Protein AF-A0A202DZU3-F1 (afdb_monomer)

Solvent-accessible surface area (backbone atoms only — not comparable to full-atom values): 7803 Å² total; per-residue (Å²): 121,74,66,63,57,53,53,51,51,54,52,53,60,64,72,70,68,86,46,78,69,55,55,50,54,50,50,51,53,51,51,57,60,57,65,71,64,78,75,84,76,84,72,76,79,72,74,78,79,74,48,30,34,14,74,71,76,48,52,60,74,42,44,38,68,42,82,92,32,44,69,69,43,26,48,36,47,57,58,43,45,73,79,48,73,59,84,50,80,68,56,49,58,78,30,71,90,38,47,71,78,53,47,65,69,36,53,82,39,48,35,65,75,74,80,60,57,40,61,91,74,79,85,77,78,134

Structure (mmCIF, N/CA/C/O backbone):
data_AF-A0A202DZU3-F1
#
_entry.id   AF-A0A202DZU3-F1
#
loop_
_atom_site.group_PDB
_atom_site.id
_atom_site.type_symbol
_atom_site.label_atom_id
_atom_site.label_alt_id
_atom_site.label_comp_id
_atom_site.label_asym_id
_atom_site.label_entity_id
_atom_site.label_seq_id
_atom_site.pdbx_PDB_ins_code
_atom_site.Cartn_x
_atom_site.Cartn_y
_atom_site.Cartn_z
_atom_site.occupancy
_atom_site.B_iso_or_equiv
_atom_site.auth_seq_id
_atom_site.auth_comp_id
_atom_site.auth_asym_id
_atom_site.auth_atom_id
_atom_site.pdbx_PDB_model_num
ATOM 1 N N . MET A 1 1 ? 14.722 -1.794 -53.873 1.00 55.03 1 MET A N 1
ATOM 2 C CA . MET A 1 1 ? 15.854 -0.889 -54.191 1.00 55.03 1 MET A CA 1
ATOM 3 C C . MET A 1 1 ? 16.764 -0.573 -52.998 1.00 55.03 1 MET A C 1
ATOM 5 O O . MET A 1 1 ? 17.946 -0.382 -53.236 1.00 55.03 1 MET A O 1
ATOM 9 N N . GLY A 1 2 ? 16.288 -0.553 -51.742 1.00 57.47 2 GLY A N 1
ATOM 10 C CA . GLY A 1 2 ? 17.108 -0.139 -50.582 1.00 57.47 2 GLY A CA 1
ATOM 11 C C . GLY A 1 2 ? 18.313 -1.029 -50.223 1.00 57.47 2 GLY A C 1
ATOM 12 O O . GLY A 1 2 ? 19.325 -0.511 -49.765 1.00 57.47 2 GLY A O 1
ATOM 13 N N . ASN A 1 3 ? 18.258 -2.340 -50.489 1.00 61.53 3 ASN A N 1
ATOM 14 C CA . ASN A 1 3 ? 19.326 -3.270 -50.080 1.00 61.53 3 ASN A CA 1
ATOM 15 C C . ASN A 1 3 ? 20.594 -3.167 -50.944 1.00 61.53 3 ASN A C 1
ATOM 17 O O . ASN A 1 3 ? 21.698 -3.293 -50.430 1.00 61.53 3 ASN A O 1
ATOM 21 N N . TYR A 1 4 ? 20.455 -2.860 -52.238 1.00 78.19 4 TYR A N 1
ATOM 22 C CA . TYR A 1 4 ? 21.600 -2.727 -53.147 1.00 78.19 4 TYR A CA 1
ATOM 23 C C . TYR A 1 4 ? 22.455 -1.494 -52.836 1.00 78.19 4 TYR A C 1
ATOM 25 O O . TYR A 1 4 ? 23.668 -1.523 -53.018 1.00 78.19 4 TYR A O 1
ATOM 33 N N . ILE A 1 5 ? 21.841 -0.421 -52.326 1.00 72.81 5 ILE A N 1
ATOM 34 C CA . ILE A 1 5 ? 22.574 0.781 -51.914 1.00 72.81 5 ILE A CA 1
ATOM 35 C C . ILE A 1 5 ? 23.409 0.492 -50.657 1.00 72.81 5 ILE A C 1
ATOM 37 O O . ILE A 1 5 ? 24.561 0.917 -50.591 1.00 72.81 5 ILE A O 1
ATOM 41 N N . LEU A 1 6 ? 22.885 -0.290 -49.703 1.00 72.38 6 LEU A N 1
ATOM 42 C CA . LEU A 1 6 ? 23.646 -0.724 -48.524 1.00 72.38 6 LEU A CA 1
ATOM 43 C C . LEU A 1 6 ? 24.847 -1.608 -48.897 1.00 72.38 6 LEU A C 1
ATOM 45 O O . LEU A 1 6 ? 25.954 -1.357 -48.427 1.00 72.38 6 LEU A O 1
ATOM 49 N N . GLU A 1 7 ? 24.644 -2.597 -49.771 1.00 78.25 7 GLU A N 1
ATOM 50 C CA . GLU A 1 7 ? 25.704 -3.495 -50.258 1.00 78.25 7 GLU A CA 1
ATOM 51 C C . GLU A 1 7 ? 26.846 -2.714 -50.932 1.00 78.25 7 GLU A C 1
ATOM 53 O O . GLU A 1 7 ? 28.024 -2.932 -50.641 1.00 78.25 7 GLU A O 1
ATOM 58 N N . ILE A 1 8 ? 26.513 -1.729 -51.776 1.00 78.50 8 ILE A N 1
ATOM 59 C CA . ILE A 1 8 ? 27.506 -0.889 -52.462 1.00 78.50 8 ILE A CA 1
ATOM 60 C C . ILE A 1 8 ? 28.305 -0.040 -51.462 1.00 78.50 8 ILE A C 1
ATOM 62 O O . ILE A 1 8 ? 29.528 0.062 -51.582 1.00 78.50 8 ILE A O 1
ATOM 66 N N . ILE A 1 9 ? 27.652 0.532 -50.446 1.00 74.62 9 ILE A N 1
ATOM 67 C CA . ILE A 1 9 ? 28.326 1.334 -49.414 1.00 74.62 9 ILE A CA 1
ATOM 68 C C . ILE A 1 9 ? 29.292 0.467 -48.591 1.00 74.62 9 ILE A C 1
ATOM 70 O O . ILE A 1 9 ? 30.428 0.880 -48.347 1.00 74.62 9 ILE A O 1
ATOM 74 N N . ILE A 1 10 ? 28.891 -0.753 -48.222 1.00 75.75 10 ILE A N 1
ATOM 75 C CA . ILE A 1 10 ? 29.736 -1.704 -47.481 1.00 75.75 10 ILE A CA 1
ATOM 76 C C . ILE A 1 10 ? 30.988 -2.071 -48.293 1.00 75.75 10 ILE A C 1
ATOM 78 O O . ILE A 1 10 ? 32.103 -2.024 -47.767 1.00 75.75 10 ILE A O 1
ATOM 82 N N . ILE A 1 11 ? 30.836 -2.357 -49.590 1.00 77.69 11 ILE A N 1
ATOM 83 C CA . ILE A 1 11 ? 31.958 -2.690 -50.483 1.00 77.69 11 ILE A CA 1
ATOM 84 C C . ILE A 1 11 ? 32.935 -1.509 -50.617 1.00 77.69 11 ILE A C 1
ATOM 86 O O . ILE A 1 11 ? 34.152 -1.711 -50.585 1.00 77.69 11 ILE A O 1
ATOM 90 N N . ILE A 1 12 ? 32.434 -0.271 -50.717 1.00 75.44 12 ILE A N 1
ATOM 91 C CA . ILE A 1 12 ? 33.269 0.941 -50.796 1.00 75.44 12 ILE A CA 1
ATOM 92 C C . ILE A 1 12 ? 34.070 1.147 -49.500 1.00 75.44 12 ILE A C 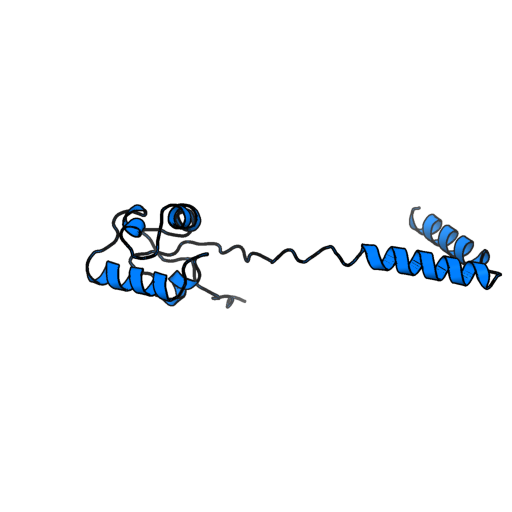1
ATOM 94 O O . ILE A 1 12 ? 35.265 1.441 -49.565 1.00 75.44 12 ILE A O 1
ATOM 98 N N . ILE A 1 13 ? 33.457 0.933 -48.330 1.00 64.38 13 ILE A N 1
ATOM 99 C CA . ILE A 1 13 ? 34.130 1.048 -47.024 1.00 64.38 13 ILE A CA 1
ATOM 100 C C . ILE A 1 13 ? 35.253 0.009 -46.888 1.00 64.38 13 ILE A C 1
ATOM 102 O O . ILE A 1 13 ? 36.361 0.352 -46.471 1.00 64.38 13 ILE A O 1
ATOM 106 N N . ILE A 1 14 ? 35.010 -1.243 -47.293 1.00 64.88 14 ILE A N 1
ATOM 107 C CA . ILE A 1 14 ? 36.023 -2.311 -47.248 1.00 64.88 14 ILE A CA 1
ATOM 108 C C . ILE A 1 14 ? 37.194 -1.980 -48.190 1.00 64.88 14 ILE A C 1
ATOM 110 O O . ILE A 1 14 ? 38.361 -2.104 -47.804 1.00 64.88 14 ILE A O 1
ATOM 114 N N . LYS A 1 15 ? 36.904 -1.490 -49.403 1.00 65.00 15 LYS A N 1
ATOM 115 C CA . LYS A 1 15 ? 37.908 -1.238 -50.451 1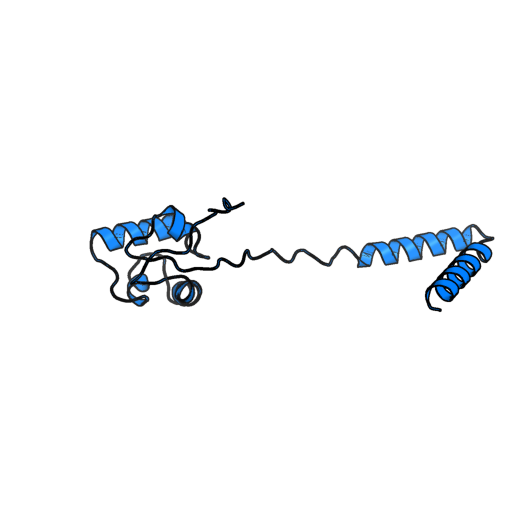.00 65.00 15 LYS A CA 1
ATOM 116 C C . LYS A 1 15 ? 38.837 -0.048 -50.159 1.00 65.00 15 LYS A C 1
ATOM 118 O O . LYS A 1 15 ? 39.942 -0.011 -50.695 1.00 65.00 15 LYS A O 1
ATOM 123 N N . GLN A 1 16 ? 38.447 0.880 -49.281 1.00 56.31 16 GLN A N 1
ATOM 124 C CA . GLN A 1 16 ? 39.252 2.062 -48.931 1.00 56.31 16 GLN A CA 1
ATOM 125 C C . GLN A 1 16 ? 40.332 1.822 -47.851 1.00 56.31 16 GLN A C 1
ATOM 127 O O . GLN A 1 16 ? 41.109 2.722 -47.537 1.00 56.31 16 GLN A O 1
ATOM 132 N N . THR A 1 17 ? 40.459 0.616 -47.281 1.00 55.25 17 THR A N 1
ATOM 133 C CA . THR A 1 17 ? 41.313 0.386 -46.094 1.00 55.25 17 THR A CA 1
ATOM 134 C C . THR A 1 17 ? 42.689 -0.233 -46.392 1.00 55.25 17 THR A C 1
ATOM 136 O O . THR A 1 17 ? 43.016 -1.331 -45.944 1.00 55.25 17 THR A O 1
ATOM 139 N N . LYS A 1 18 ? 43.577 0.495 -47.087 1.00 61.62 18 LYS A N 1
ATOM 140 C CA . LYS A 1 18 ? 44.964 0.032 -47.350 1.00 61.62 18 LYS A CA 1
ATOM 141 C C . LYS A 1 18 ? 46.030 0.416 -46.306 1.00 61.62 18 LYS A C 1
ATOM 143 O O . LYS A 1 18 ? 47.178 0.012 -46.451 1.00 61.62 18 LYS A O 1
ATOM 148 N N . GLY A 1 19 ? 45.700 1.137 -45.228 1.00 63.66 19 GLY A N 1
ATOM 149 C CA . GLY A 1 19 ? 46.708 1.640 -44.275 1.00 63.66 19 GLY A CA 1
ATOM 150 C C . GLY A 1 19 ? 46.426 1.342 -42.799 1.00 63.66 19 GLY A C 1
ATOM 151 O O . GLY A 1 19 ? 45.331 1.602 -42.302 1.00 63.66 19 GLY A O 1
ATOM 152 N N . ASN A 1 20 ? 47.446 0.893 -42.053 1.00 61.66 20 ASN A N 1
ATOM 153 C CA . ASN A 1 20 ? 47.361 0.620 -40.605 1.00 61.66 20 ASN A CA 1
ATOM 154 C C . ASN A 1 20 ? 46.956 1.840 -39.751 1.00 61.66 20 ASN A C 1
ATOM 156 O O . ASN A 1 20 ? 46.406 1.660 -38.666 1.00 61.66 20 ASN A O 1
ATOM 160 N N . ARG A 1 21 ? 47.171 3.077 -40.227 1.00 62.94 21 ARG A N 1
ATOM 161 C CA . ARG A 1 21 ? 46.675 4.293 -39.551 1.00 62.94 21 ARG A CA 1
ATOM 162 C C . ARG A 1 21 ? 45.151 4.424 -39.647 1.00 62.94 21 ARG A C 1
ATOM 164 O O . ARG A 1 21 ? 44.507 4.763 -38.663 1.00 62.94 21 ARG A O 1
ATOM 171 N N . MET A 1 22 ? 44.570 4.064 -40.792 1.00 61.44 22 MET A N 1
ATOM 172 C CA . MET A 1 22 ? 43.123 4.110 -41.013 1.00 61.44 22 MET A CA 1
ATOM 173 C C . MET A 1 22 ? 42.400 2.972 -40.281 1.00 61.44 22 MET A C 1
ATOM 175 O O . MET A 1 22 ? 41.327 3.197 -39.741 1.00 61.44 22 MET A O 1
ATOM 179 N N . LYS A 1 23 ? 43.023 1.789 -40.141 1.00 59.66 23 LYS A N 1
ATOM 180 C CA . LYS A 1 23 ? 42.506 0.692 -39.293 1.00 59.66 23 LYS A CA 1
ATOM 181 C C . LYS A 1 23 ? 42.428 1.073 -37.808 1.00 59.66 23 LYS A C 1
ATOM 183 O O . LYS A 1 23 ? 41.516 0.628 -37.118 1.00 59.66 23 LYS A O 1
ATOM 188 N N . LYS A 1 24 ? 43.358 1.907 -37.317 1.00 60.97 24 LYS A N 1
ATOM 189 C CA . LYS A 1 24 ? 43.304 2.473 -35.957 1.00 60.97 24 LYS A CA 1
ATOM 190 C C . LYS A 1 24 ? 42.167 3.486 -35.821 1.00 60.97 24 LYS A C 1
ATOM 192 O O . LYS A 1 24 ? 41.388 3.362 -34.891 1.00 60.97 24 LYS A O 1
ATOM 197 N N . ILE A 1 25 ? 42.019 4.406 -36.776 1.00 66.56 25 ILE A N 1
ATOM 198 C CA . ILE A 1 25 ? 40.928 5.400 -36.784 1.00 66.56 25 ILE A CA 1
ATOM 199 C C . ILE A 1 25 ? 39.554 4.713 -36.905 1.00 66.56 25 ILE A C 1
ATOM 201 O O . ILE A 1 25 ? 38.628 5.073 -36.187 1.00 66.56 25 ILE A O 1
ATOM 205 N N . LEU A 1 26 ? 39.440 3.660 -37.722 1.00 63.91 26 LEU A N 1
ATOM 206 C CA . LEU A 1 26 ? 38.230 2.845 -37.862 1.00 63.91 26 LEU A CA 1
ATOM 207 C C . LEU A 1 26 ? 37.909 2.063 -36.579 1.00 63.91 26 LEU A C 1
ATOM 209 O O . LEU A 1 26 ? 36.755 2.041 -36.169 1.00 63.91 26 LEU A O 1
ATOM 213 N N . LYS A 1 27 ? 38.915 1.487 -35.899 1.00 66.06 27 LYS A N 1
ATOM 214 C CA . LYS A 1 27 ? 38.741 0.889 -34.562 1.00 66.06 27 LYS A CA 1
ATOM 215 C C . LYS A 1 27 ? 38.257 1.919 -33.539 1.00 66.06 27 LYS A C 1
ATOM 217 O O . LYS A 1 27 ? 37.374 1.602 -32.755 1.00 66.06 27 LYS A O 1
ATOM 222 N N . THR A 1 28 ? 38.790 3.139 -33.558 1.00 63.25 28 THR A N 1
ATOM 223 C CA . THR A 1 28 ? 38.388 4.202 -32.625 1.00 63.25 28 THR A CA 1
ATOM 224 C C . THR A 1 28 ? 36.964 4.699 -32.896 1.00 63.25 28 THR A C 1
ATOM 226 O O . THR A 1 28 ? 36.201 4.866 -31.952 1.00 63.25 28 THR A O 1
ATOM 229 N N . ILE A 1 29 ? 36.563 4.862 -34.163 1.00 69.62 29 ILE A N 1
ATOM 230 C CA . ILE A 1 29 ? 35.191 5.247 -34.545 1.00 69.62 29 ILE A CA 1
ATOM 231 C C . ILE A 1 29 ? 34.195 4.112 -34.250 1.00 69.62 29 ILE A C 1
ATOM 233 O O . ILE A 1 29 ? 33.096 4.370 -33.768 1.00 69.62 29 ILE A O 1
ATOM 237 N N . MET A 1 30 ? 34.590 2.852 -34.455 1.00 66.75 30 MET A N 1
ATOM 238 C CA . MET A 1 30 ? 33.780 1.676 -34.122 1.00 66.75 30 MET A CA 1
ATOM 239 C C . MET A 1 30 ? 33.581 1.527 -32.603 1.00 66.75 30 MET A C 1
ATOM 241 O O . MET A 1 30 ? 32.470 1.251 -32.164 1.00 66.75 30 MET A O 1
ATOM 245 N N . VAL A 1 31 ? 34.614 1.768 -31.787 1.00 65.88 31 VAL A N 1
ATOM 246 C CA . VAL A 1 31 ? 34.516 1.742 -30.313 1.00 65.88 31 VAL A CA 1
ATOM 247 C C . VAL A 1 31 ? 33.703 2.929 -29.777 1.00 65.88 31 VAL A C 1
ATOM 249 O O . VAL A 1 31 ? 32.900 2.747 -28.866 1.00 65.88 31 VAL A O 1
ATOM 252 N N . LEU A 1 32 ? 33.827 4.115 -30.384 1.00 63.66 32 LEU A N 1
ATOM 253 C CA . LEU A 1 32 ? 33.010 5.288 -30.050 1.00 63.66 32 LEU A CA 1
ATOM 254 C C . LEU A 1 32 ? 31.521 5.068 -30.377 1.00 63.66 32 LEU A C 1
ATOM 256 O O . LEU A 1 32 ? 30.658 5.498 -29.619 1.00 63.66 32 LEU A O 1
ATOM 260 N N . CYS A 1 33 ? 31.220 4.353 -31.466 1.00 56.09 33 CYS A N 1
ATOM 261 C CA . CYS A 1 33 ? 29.855 4.004 -31.868 1.00 56.09 33 CYS A CA 1
ATOM 262 C C . CYS A 1 33 ? 29.257 2.855 -31.024 1.00 56.09 33 CYS A C 1
ATOM 264 O O . CYS A 1 33 ? 28.047 2.797 -30.836 1.00 56.09 33 CYS A O 1
ATOM 266 N N . LEU A 1 34 ? 30.093 1.977 -30.452 1.00 57.69 34 LEU A N 1
ATOM 267 C CA . LEU A 1 34 ? 29.659 0.937 -29.507 1.00 57.69 34 LEU A CA 1
ATOM 268 C C . LEU A 1 34 ? 29.423 1.460 -28.077 1.00 57.69 34 LEU A C 1
ATOM 270 O O . LEU A 1 34 ? 28.610 0.887 -27.357 1.00 57.69 34 LEU A O 1
ATOM 274 N N . MET A 1 35 ? 30.094 2.539 -27.657 1.00 58.25 35 MET A N 1
ATOM 275 C CA . MET A 1 35 ? 29.929 3.128 -26.316 1.00 58.25 35 MET A CA 1
ATOM 276 C C . MET A 1 35 ? 28.666 3.987 -26.158 1.00 58.25 35 MET A C 1
ATOM 278 O O . MET A 1 35 ? 28.229 4.210 -25.033 1.00 58.25 35 MET A O 1
ATOM 282 N N . THR A 1 36 ? 28.049 4.450 -27.249 1.00 53.69 36 THR A N 1
ATOM 283 C CA . THR A 1 36 ? 26.804 5.239 -27.189 1.00 53.69 36 THR A CA 1
ATOM 284 C C . THR A 1 36 ? 25.531 4.388 -27.148 1.00 53.69 36 THR A C 1
ATOM 286 O O . THR A 1 36 ? 24.457 4.921 -26.879 1.00 53.69 36 THR A O 1
ATOM 289 N N . ILE A 1 37 ? 25.625 3.068 -27.352 1.00 61.34 37 ILE A N 1
ATOM 290 C CA . ILE A 1 37 ? 24.468 2.151 -27.370 1.00 61.34 37 ILE A CA 1
ATOM 291 C C . ILE A 1 37 ? 24.138 1.595 -25.964 1.00 61.34 37 ILE A C 1
ATOM 293 O O . ILE A 1 37 ? 23.030 1.119 -25.730 1.00 61.34 37 ILE A O 1
ATOM 297 N N . THR A 1 38 ? 25.034 1.710 -24.977 1.00 57.34 38 THR A N 1
ATOM 298 C CA . THR A 1 38 ? 24.896 1.040 -23.664 1.00 57.34 38 THR A CA 1
ATOM 299 C C . THR A 1 38 ? 24.143 1.811 -22.571 1.00 57.34 38 THR A C 1
ATOM 301 O O . THR A 1 38 ? 24.103 1.345 -21.435 1.00 57.34 38 THR A O 1
ATOM 304 N N . LEU A 1 39 ? 23.496 2.946 -22.870 1.00 58.00 39 LEU A N 1
ATOM 305 C CA . LEU A 1 39 ? 22.711 3.701 -21.869 1.00 58.00 39 LEU A CA 1
ATOM 306 C C . LEU A 1 39 ? 21.186 3.557 -22.003 1.00 58.00 39 LEU A C 1
ATOM 308 O O . LEU A 1 39 ? 20.454 3.962 -21.101 1.00 58.00 39 LEU A O 1
ATOM 312 N N . ASN A 1 40 ? 20.683 2.919 -23.061 1.00 63.56 40 ASN A N 1
ATOM 313 C CA . ASN A 1 40 ? 19.249 2.692 -23.222 1.00 63.56 40 ASN A CA 1
ATOM 314 C C . ASN A 1 40 ? 18.847 1.322 -22.677 1.00 63.56 40 ASN A C 1
ATOM 316 O O . ASN A 1 40 ? 18.722 0.366 -23.437 1.00 63.56 40 ASN A O 1
ATOM 320 N N . SER A 1 41 ? 18.633 1.247 -21.360 1.00 61.03 41 SER A N 1
ATOM 321 C CA . SER A 1 41 ? 17.505 0.541 -20.712 1.00 61.03 41 SER A CA 1
ATOM 322 C C . SER A 1 41 ? 17.855 0.108 -19.288 1.00 61.03 41 SER A C 1
ATOM 324 O O . SER A 1 41 ? 17.967 -1.073 -18.980 1.00 61.03 41 SER A O 1
ATOM 326 N N . PHE A 1 42 ? 17.947 1.081 -18.382 1.00 55.56 42 PHE A N 1
ATOM 327 C CA . PHE A 1 42 ? 17.603 0.867 -16.971 1.00 55.56 42 PHE A CA 1
ATOM 328 C C . PHE A 1 42 ? 16.205 1.443 -16.685 1.00 55.56 42 PHE A C 1
ATOM 330 O O . PHE A 1 42 ? 15.936 2.009 -15.628 1.00 55.56 42 PHE A O 1
ATOM 337 N N . ALA A 1 43 ? 15.287 1.331 -17.650 1.00 56.78 43 ALA A N 1
ATOM 338 C CA . ALA A 1 43 ? 13.872 1.530 -17.385 1.00 56.78 43 ALA A CA 1
ATOM 339 C C . ALA A 1 43 ? 13.398 0.306 -16.600 1.00 56.78 43 ALA A C 1
ATOM 341 O O . ALA A 1 43 ? 13.046 -0.723 -17.167 1.00 56.78 43 ALA A O 1
ATOM 342 N N . LYS A 1 44 ? 13.478 0.422 -15.272 1.00 46.84 44 LYS A N 1
ATOM 343 C CA . LYS A 1 44 ? 12.815 -0.438 -14.296 1.00 46.84 44 LYS A CA 1
ATOM 344 C C . LY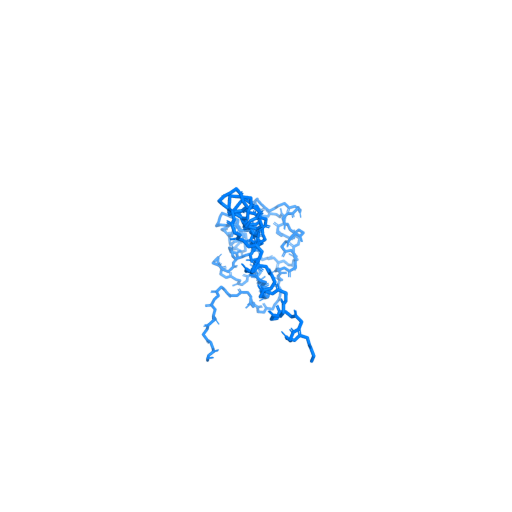S A 1 44 ? 11.412 -0.735 -14.826 1.00 46.84 44 LYS A C 1
ATOM 346 O O . LYS A 1 44 ? 10.571 0.162 -14.834 1.00 46.84 44 LYS A O 1
ATOM 351 N N . THR A 1 45 ? 11.185 -1.956 -15.303 1.00 48.59 45 THR A N 1
ATOM 352 C CA . THR A 1 45 ? 9.863 -2.437 -15.692 1.00 48.59 45 THR A CA 1
ATOM 353 C C . THR A 1 45 ? 9.009 -2.370 -14.434 1.00 48.59 45 THR A C 1
ATOM 355 O O . THR A 1 45 ? 9.093 -3.225 -13.555 1.00 48.59 45 THR A O 1
ATOM 358 N N . ALA A 1 46 ? 8.272 -1.272 -14.276 1.00 53.84 46 ALA A N 1
ATOM 359 C CA . ALA A 1 46 ? 7.171 -1.208 -13.345 1.00 53.84 46 ALA A CA 1
ATOM 360 C C . ALA A 1 46 ? 6.123 -2.137 -13.939 1.00 53.84 46 ALA A C 1
ATOM 362 O O . ALA A 1 46 ? 5.362 -1.728 -14.819 1.00 53.84 46 ALA A O 1
ATOM 363 N N . ASP A 1 47 ? 6.195 -3.403 -13.522 1.00 55.12 47 ASP A N 1
ATOM 364 C CA . ASP A 1 47 ? 5.121 -4.371 -13.661 1.00 55.12 47 ASP A CA 1
ATOM 365 C C . ASP A 1 47 ? 3.823 -3.616 -13.387 1.00 55.12 47 ASP A C 1
ATOM 367 O O . ASP A 1 47 ? 3.632 -3.058 -12.299 1.00 55.12 47 ASP A O 1
ATOM 371 N N . GLN A 1 48 ? 3.029 -3.424 -14.440 1.00 51.47 48 GLN A N 1
ATOM 372 C CA . GLN A 1 48 ? 1.779 -2.694 -14.346 1.00 51.47 48 GLN A CA 1
ATOM 373 C C . GLN A 1 48 ? 0.874 -3.590 -13.514 1.00 51.47 48 GLN A C 1
ATOM 375 O O . GLN A 1 48 ? 0.240 -4.500 -14.038 1.00 51.47 48 GLN A O 1
ATOM 380 N N . MET A 1 49 ? 0.885 -3.383 -12.199 1.00 56.19 49 MET A N 1
ATOM 381 C CA . MET A 1 49 ? 0.004 -4.077 -11.278 1.00 56.19 49 MET A CA 1
ATOM 382 C C . MET A 1 49 ? -1.429 -3.692 -11.634 1.00 56.19 49 MET A C 1
ATOM 384 O O . MET A 1 49 ? -1.924 -2.636 -11.238 1.00 56.19 49 MET A O 1
ATOM 388 N N . VAL A 1 50 ? -2.083 -4.533 -12.431 1.00 61.00 50 VAL A N 1
ATOM 389 C CA . VAL A 1 50 ? -3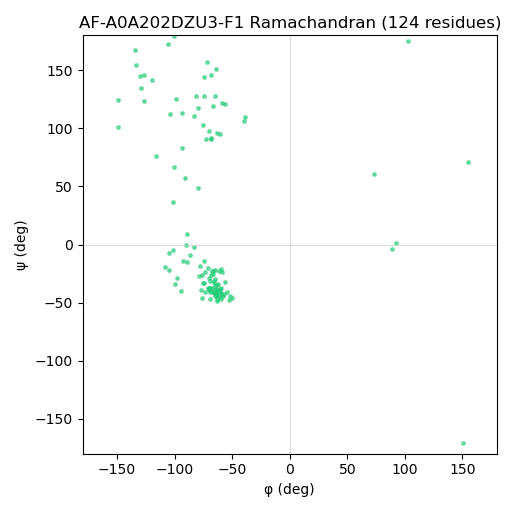.488 -4.365 -12.784 1.00 61.00 50 VAL A CA 1
ATOM 390 C C . VAL A 1 50 ? -4.322 -4.958 -11.660 1.00 61.00 50 VAL A C 1
ATOM 392 O O . VAL A 1 50 ? -4.360 -6.170 -11.463 1.00 61.00 50 VAL A O 1
ATOM 395 N N . GLY A 1 51 ? -5.007 -4.093 -10.921 1.00 74.12 51 GLY A N 1
ATOM 396 C CA . GLY A 1 51 ? -6.074 -4.492 -10.016 1.00 74.12 51 GLY A CA 1
ATOM 397 C C . GLY A 1 51 ? -6.221 -3.568 -8.814 1.00 74.12 51 GLY A C 1
ATOM 398 O O . GLY A 1 51 ? -5.564 -2.536 -8.698 1.00 74.12 51 GLY A O 1
ATOM 399 N N . VAL A 1 52 ? -7.058 -4.009 -7.877 1.00 83.81 52 VAL A N 1
ATOM 400 C CA . VAL A 1 52 ? -7.289 -3.344 -6.595 1.00 83.81 52 VAL A CA 1
ATOM 401 C C . VAL A 1 52 ? -7.166 -4.321 -5.425 1.00 83.81 52 VAL A C 1
ATOM 403 O O . VAL A 1 52 ? -7.544 -5.490 -5.536 1.00 83.81 52 VAL A O 1
ATOM 406 N N . VAL A 1 53 ? -6.648 -3.841 -4.297 1.00 88.00 53 VAL A N 1
ATOM 407 C CA . VAL A 1 53 ? -6.602 -4.547 -3.013 1.00 88.00 53 VAL A CA 1
ATOM 408 C C . VAL A 1 53 ? -7.761 -4.062 -2.155 1.00 88.00 53 VAL A C 1
ATOM 410 O O . VAL A 1 53 ? -7.894 -2.861 -1.905 1.00 88.00 53 VAL A O 1
ATOM 413 N N . ASN A 1 54 ? -8.596 -4.982 -1.670 1.00 91.19 54 ASN A N 1
ATOM 414 C CA . ASN A 1 54 ? -9.610 -4.625 -0.687 1.00 91.19 54 ASN A CA 1
ATOM 415 C C . ASN A 1 54 ? -8.979 -4.526 0.709 1.00 91.19 54 ASN A C 1
ATOM 417 O O . ASN A 1 54 ? -8.512 -5.516 1.256 1.00 91.19 54 ASN A O 1
ATOM 421 N N . ILE A 1 55 ? -9.004 -3.347 1.323 1.00 90.50 55 ILE A N 1
ATOM 422 C CA . ILE A 1 55 ? -8.336 -3.096 2.611 1.00 90.50 55 ILE A CA 1
ATOM 423 C C . ILE A 1 55 ? -8.975 -3.906 3.758 1.00 90.50 55 ILE A C 1
ATOM 425 O O . ILE A 1 55 ? -8.299 -4.332 4.694 1.00 90.50 55 ILE A O 1
ATOM 429 N N . ASN A 1 56 ? -10.279 -4.165 3.682 1.00 91.56 56 ASN A N 1
ATOM 430 C CA . ASN A 1 56 ? -10.996 -4.922 4.701 1.00 91.56 56 ASN A CA 1
ATOM 431 C C . ASN A 1 56 ? -10.742 -6.427 4.582 1.00 91.56 56 ASN A C 1
ATOM 433 O O . ASN A 1 56 ? -10.570 -7.091 5.603 1.00 91.56 56 ASN A O 1
ATOM 437 N N . THR A 1 57 ? -10.665 -6.970 3.363 1.00 88.56 57 THR A N 1
ATOM 438 C CA . THR A 1 57 ? -10.635 -8.429 3.141 1.00 88.56 57 THR A CA 1
ATOM 439 C C . THR A 1 57 ? -9.293 -8.983 2.681 1.00 88.56 57 THR A C 1
ATOM 441 O O . THR A 1 57 ? -9.071 -10.182 2.814 1.00 88.56 57 THR A O 1
ATOM 444 N N . ALA A 1 58 ? -8.389 -8.159 2.152 1.00 87.69 58 ALA A N 1
ATOM 445 C CA . ALA A 1 58 ? -7.137 -8.642 1.581 1.00 87.69 58 ALA A CA 1
ATOM 446 C C . ALA A 1 58 ? -6.222 -9.298 2.616 1.00 87.69 58 ALA A C 1
ATOM 448 O O . ALA A 1 58 ? -6.207 -8.947 3.804 1.00 87.69 58 ALA A O 1
ATOM 449 N N . ALA A 1 59 ? -5.422 -10.247 2.151 1.00 88.94 59 ALA A N 1
ATOM 450 C CA . ALA A 1 59 ? -4.367 -10.834 2.954 1.00 88.94 59 ALA A CA 1
ATOM 451 C C . ALA A 1 59 ? -3.217 -9.834 3.155 1.00 88.94 59 ALA A C 1
ATOM 453 O O . ALA A 1 59 ? -2.984 -8.935 2.344 1.00 88.94 59 ALA A O 1
ATOM 454 N N . LYS A 1 60 ? -2.434 -10.030 4.222 1.00 88.50 60 LYS A N 1
ATOM 455 C CA . LYS A 1 60 ? -1.226 -9.229 4.479 1.00 88.50 60 LYS A CA 1
ATOM 456 C C . LYS A 1 60 ? -0.267 -9.255 3.282 1.00 88.50 60 LYS A C 1
ATOM 458 O O . LYS A 1 60 ? 0.294 -8.224 2.927 1.00 88.50 60 LYS A O 1
ATOM 463 N N . SER A 1 61 ? -0.096 -10.419 2.656 1.00 86.69 61 SER A N 1
ATOM 464 C CA . SER A 1 61 ? 0.748 -10.606 1.472 1.00 86.69 61 SER A CA 1
ATOM 465 C C . SER A 1 61 ? 0.294 -9.753 0.286 1.00 86.69 61 SER A C 1
ATOM 467 O O . SER A 1 61 ? 1.135 -9.162 -0.378 1.00 86.69 61 SER A O 1
ATOM 469 N N . GLU A 1 62 ? -1.015 -9.629 0.059 1.00 86.62 62 GLU A N 1
ATOM 470 C CA . GLU A 1 62 ? -1.594 -8.821 -1.023 1.00 86.62 62 GLU A CA 1
ATOM 471 C C . GLU A 1 62 ? -1.430 -7.320 -0.756 1.00 86.62 62 GLU A C 1
ATOM 473 O O . GLU A 1 62 ? -1.116 -6.555 -1.664 1.00 86.62 62 GLU A O 1
ATOM 478 N N . MET A 1 63 ? -1.559 -6.888 0.502 1.00 87.31 63 MET A N 1
ATOM 479 C CA . MET A 1 63 ? -1.322 -5.492 0.886 1.00 87.31 63 MET A CA 1
ATOM 480 C C . MET A 1 63 ? 0.131 -5.060 0.659 1.00 87.31 63 MET A C 1
ATOM 482 O O . MET A 1 63 ? 0.363 -3.916 0.283 1.00 87.31 63 MET A O 1
ATOM 486 N N . ILE A 1 64 ? 1.104 -5.957 0.859 1.00 88.56 64 ILE A N 1
ATOM 487 C C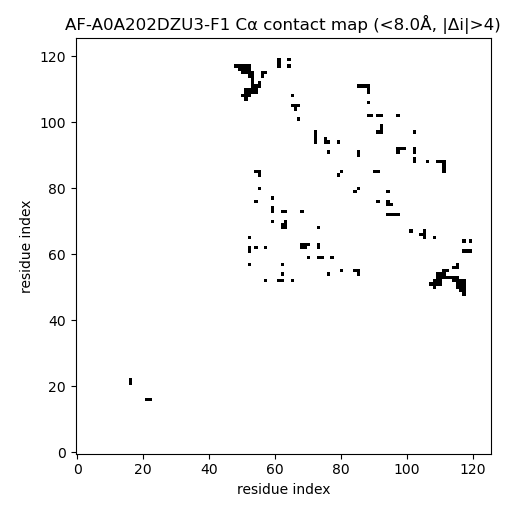A . ILE A 1 64 ? 2.536 -5.674 0.640 1.00 88.56 64 ILE A CA 1
ATOM 488 C C . ILE A 1 64 ? 2.858 -5.459 -0.848 1.00 88.56 64 ILE A C 1
ATOM 490 O O . ILE A 1 64 ? 3.844 -4.801 -1.174 1.00 88.56 64 ILE A O 1
ATOM 494 N N . LEU A 1 65 ? 2.029 -5.975 -1.761 1.00 85.38 65 LEU A N 1
ATOM 495 C CA . LEU A 1 65 ? 2.201 -5.732 -3.196 1.00 85.38 65 LEU A CA 1
ATOM 496 C C . LEU A 1 65 ? 1.931 -4.268 -3.552 1.00 85.38 65 LEU A C 1
ATOM 498 O O . LEU A 1 65 ? 2.483 -3.759 -4.522 1.00 85.38 65 LEU A O 1
ATOM 502 N N . VAL A 1 66 ? 1.116 -3.566 -2.761 1.00 86.19 66 VAL A N 1
ATOM 503 C CA . VAL A 1 66 ? 0.779 -2.169 -3.027 1.00 86.19 66 VAL A CA 1
ATOM 504 C C . VAL A 1 66 ? 2.039 -1.300 -2.899 1.00 86.19 66 VAL A C 1
ATOM 506 O O . VAL A 1 66 ? 2.715 -1.326 -1.863 1.00 86.19 66 VAL A O 1
ATOM 509 N N . PRO A 1 67 ? 2.361 -0.472 -3.909 1.00 84.81 67 PRO A N 1
ATOM 510 C CA . PRO A 1 67 ? 3.583 0.318 -3.906 1.00 84.81 67 PRO A CA 1
ATOM 511 C C . PRO A 1 67 ? 3.649 1.246 -2.686 1.00 84.81 67 PRO A C 1
ATOM 513 O O . PRO A 1 67 ? 2.797 2.105 -2.471 1.00 84.81 67 PRO A O 1
ATOM 516 N N . GLY A 1 68 ? 4.702 1.086 -1.883 1.00 86.50 68 GLY A N 1
ATOM 517 C CA . GLY A 1 68 ? 4.925 1.878 -0.670 1.00 86.50 68 GLY A CA 1
ATOM 518 C C . GLY A 1 68 ? 4.285 1.312 0.604 1.00 86.50 68 GLY A C 1
ATOM 519 O O . GLY A 1 68 ? 4.547 1.852 1.687 1.00 86.50 68 GLY A O 1
ATOM 520 N N . ILE A 1 69 ? 3.528 0.213 0.522 1.00 88.62 69 ILE A N 1
ATOM 521 C CA . ILE A 1 69 ? 3.105 -0.582 1.679 1.00 88.62 69 ILE A CA 1
ATOM 522 C 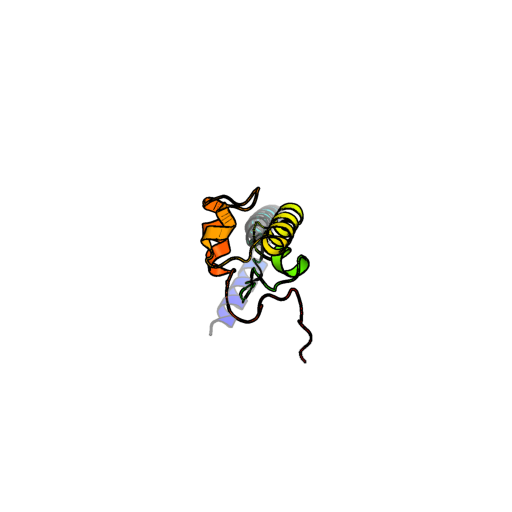C . ILE A 1 69 ? 4.108 -1.719 1.883 1.00 88.62 69 ILE A C 1
ATOM 524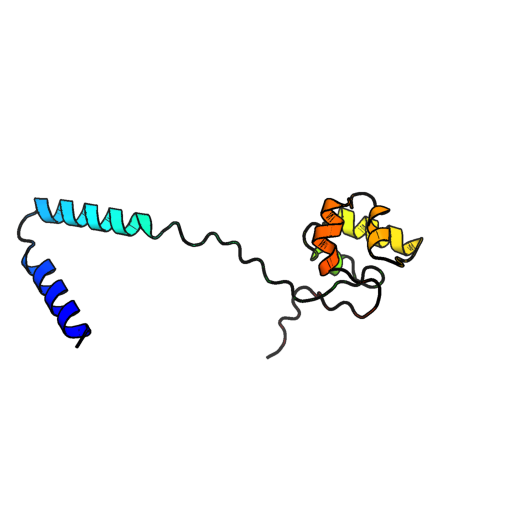 O O . ILE A 1 69 ? 4.243 -2.616 1.067 1.00 88.62 69 ILE A O 1
ATOM 528 N N . GLY A 1 70 ? 4.844 -1.665 2.993 1.00 89.75 70 GLY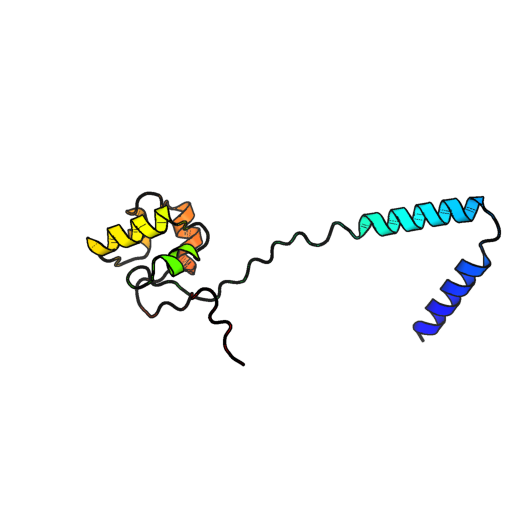 A N 1
ATOM 529 C CA . GLY A 1 70 ? 5.726 -2.755 3.422 1.00 89.75 70 GLY A CA 1
ATOM 530 C C . GLY A 1 70 ? 5.081 -3.597 4.521 1.00 89.75 70 GLY A C 1
ATOM 531 O O . GLY A 1 70 ? 4.000 -3.259 5.003 1.00 89.75 70 GLY A O 1
ATOM 532 N N . ALA A 1 71 ? 5.785 -4.633 4.988 1.00 91.12 71 ALA A N 1
ATOM 533 C CA . ALA A 1 71 ? 5.301 -5.549 6.028 1.00 91.12 71 ALA A CA 1
ATOM 534 C C . ALA A 1 71 ? 4.753 -4.829 7.274 1.00 91.12 71 ALA A C 1
ATOM 536 O O . ALA A 1 71 ? 3.646 -5.126 7.704 1.00 91.12 71 ALA A O 1
ATOM 537 N N . SER A 1 72 ? 5.471 -3.821 7.783 1.00 91.94 72 SER A N 1
ATOM 538 C CA . SER A 1 72 ? 5.045 -3.053 8.963 1.00 91.94 72 SER A CA 1
ATOM 539 C C . SER A 1 72 ? 3.745 -2.269 8.743 1.00 91.94 72 SER A C 1
ATOM 541 O O . SER A 1 72 ? 2.901 -2.220 9.635 1.00 91.94 72 SER A O 1
ATOM 543 N N . LYS A 1 73 ? 3.549 -1.686 7.551 1.00 91.12 73 LYS A N 1
ATOM 544 C CA . LYS A 1 73 ? 2.309 -0.960 7.233 1.00 91.12 73 LYS A CA 1
ATOM 545 C C . LYS A 1 73 ? 1.153 -1.929 7.012 1.00 91.12 73 LYS A C 1
ATOM 547 O O . LYS A 1 73 ? 0.057 -1.678 7.491 1.00 91.12 73 LYS A O 1
ATOM 552 N N . ALA A 1 74 ? 1.412 -3.044 6.330 1.00 91.81 74 ALA A N 1
ATOM 553 C CA . ALA A 1 74 ? 0.427 -4.100 6.144 1.00 91.81 74 ALA A CA 1
ATOM 554 C C . ALA A 1 74 ? -0.043 -4.663 7.496 1.00 91.81 74 ALA A C 1
ATOM 556 O O . ALA A 1 74 ? -1.242 -4.799 7.707 1.00 91.81 74 ALA A O 1
ATOM 557 N N . ASP A 1 75 ? 0.873 -4.896 8.441 1.00 93.12 75 ASP A N 1
ATOM 558 C CA . ASP A 1 75 ? 0.522 -5.295 9.810 1.00 93.12 75 ASP A CA 1
ATOM 559 C C . ASP A 1 75 ? -0.357 -4.259 10.506 1.00 93.12 75 ASP A C 1
ATOM 561 O O . ASP A 1 75 ? -1.392 -4.612 11.062 1.00 93.12 75 ASP A O 1
ATOM 565 N N . ALA A 1 76 ? -0.000 -2.977 10.419 1.00 92.25 76 ALA A N 1
ATOM 566 C CA . ALA A 1 76 ? -0.792 -1.912 11.023 1.00 92.25 76 ALA A CA 1
ATOM 567 C C . ALA A 1 76 ? -2.221 -1.842 10.448 1.00 92.25 76 ALA A C 1
ATOM 569 O O . ALA A 1 76 ? -3.170 -1.646 11.203 1.00 92.25 76 ALA A O 1
ATOM 570 N N . ILE A 1 77 ? -2.393 -2.058 9.138 1.00 91.75 77 ILE A N 1
ATOM 571 C CA . ILE A 1 77 ? -3.716 -2.131 8.496 1.00 91.75 77 ILE A CA 1
ATOM 572 C C . ILE A 1 77 ? -4.502 -3.339 9.020 1.00 91.75 77 ILE A C 1
ATOM 574 O O . ILE A 1 77 ? -5.683 -3.212 9.346 1.00 91.75 77 ILE A O 1
ATOM 578 N N . VAL A 1 78 ? -3.855 -4.505 9.128 1.00 91.38 78 VAL A N 1
ATOM 579 C CA . VAL A 1 78 ? -4.485 -5.733 9.635 1.00 91.38 78 VAL A CA 1
ATOM 580 C C . VAL A 1 78 ? -4.904 -5.577 11.099 1.00 91.38 78 VAL A C 1
ATOM 582 O O . VAL A 1 78 ? -6.020 -5.954 11.449 1.00 91.38 78 VAL A O 1
ATOM 585 N N . SER A 1 79 ? -4.061 -4.980 11.941 1.00 91.94 79 SER A N 1
ATOM 586 C CA . SER A 1 79 ? -4.401 -4.661 13.331 1.00 91.94 79 SER A CA 1
ATOM 587 C C . SER A 1 79 ? -5.523 -3.630 13.433 1.00 91.94 79 SER A C 1
ATOM 589 O O . SER A 1 79 ? -6.391 -3.754 14.292 1.00 91.94 79 SER A O 1
ATOM 591 N N . PHE A 1 80 ? -5.551 -2.628 12.551 1.00 92.38 80 PHE A N 1
ATOM 592 C CA . PHE A 1 80 ? -6.619 -1.632 12.549 1.00 92.38 80 PHE A CA 1
ATOM 593 C C . PHE A 1 80 ? -7.974 -2.275 12.242 1.00 92.38 80 PHE A C 1
ATOM 595 O O . PHE A 1 80 ? -8.905 -2.109 13.026 1.00 92.38 80 PHE A O 1
ATOM 602 N N . ARG A 1 81 ? -8.069 -3.105 11.189 1.00 90.12 81 ARG A N 1
ATOM 603 C CA . ARG A 1 81 ? -9.331 -3.780 10.825 1.00 90.12 81 ARG A CA 1
ATOM 604 C C . ARG A 1 81 ? -9.839 -4.790 11.852 1.00 90.12 81 ARG A C 1
ATOM 606 O O . ARG A 1 81 ? -11.026 -5.097 11.834 1.00 90.12 81 ARG A O 1
ATOM 613 N N . GLN A 1 82 ? -8.966 -5.319 12.715 1.00 89.94 82 GLN A N 1
ATOM 614 C CA . GLN A 1 82 ? -9.385 -6.187 13.822 1.00 89.94 82 GLN A CA 1
ATOM 615 C C . GLN A 1 82 ? -10.228 -5.423 14.847 1.00 89.94 82 GLN A C 1
ATOM 617 O O . GLN A 1 82 ? -11.145 -5.999 15.421 1.00 89.94 82 GLN A O 1
ATOM 622 N N . ASN A 1 83 ? -9.944 -4.133 15.040 1.00 89.50 83 ASN A N 1
ATOM 623 C CA . ASN A 1 83 ? -10.684 -3.273 15.960 1.00 89.50 83 ASN A CA 1
ATOM 624 C C . ASN A 1 83 ? -11.805 -2.501 15.251 1.00 89.50 83 ASN A C 1
ATOM 626 O O . ASN A 1 83 ? -12.894 -2.349 15.796 1.00 89.50 83 ASN A O 1
ATOM 630 N N . GLN A 1 84 ? -11.548 -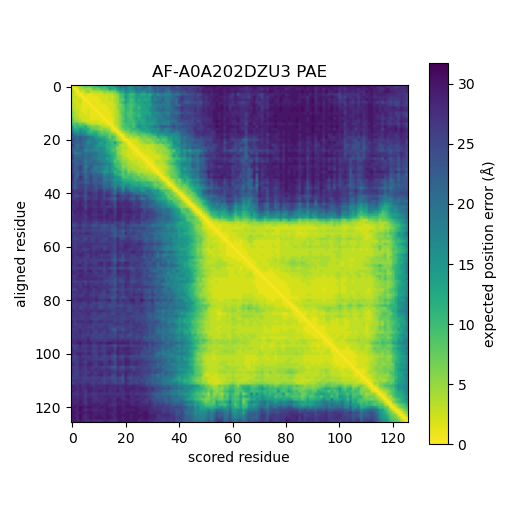2.006 14.037 1.00 89.75 84 GLN A N 1
ATOM 631 C CA . GLN A 1 84 ? -12.477 -1.169 13.286 1.00 89.75 84 GLN A CA 1
ATOM 632 C C . GLN A 1 84 ? -12.318 -1.362 11.776 1.00 89.75 84 GLN A C 1
ATOM 634 O O . GLN A 1 84 ? -11.251 -1.131 11.214 1.00 89.75 84 GLN A O 1
ATOM 639 N N . GLN A 1 85 ? -13.405 -1.716 11.090 1.00 89.38 85 GLN A N 1
ATOM 640 C CA . GLN A 1 85 ? -13.409 -1.823 9.629 1.00 89.38 85 GLN A CA 1
ATOM 641 C C . GLN A 1 85 ? -13.268 -0.452 8.951 1.00 89.38 85 GLN A C 1
ATOM 643 O O . GLN A 1 85 ? -13.809 0.549 9.424 1.00 89.38 85 GLN A O 1
ATOM 648 N N . PHE A 1 86 ? -12.591 -0.429 7.802 1.00 91.62 86 PHE A N 1
ATOM 649 C CA . PHE A 1 86 ? -12.465 0.755 6.957 1.00 91.62 86 PHE A CA 1
ATOM 650 C C . PHE A 1 86 ? -13.790 1.003 6.227 1.00 91.62 86 PHE A C 1
ATOM 652 O O . PHE A 1 86 ? -14.323 0.095 5.582 1.00 91.62 86 PHE A O 1
ATOM 659 N N . LYS A 1 87 ? -14.328 2.223 6.310 1.00 89.94 87 LYS A N 1
ATOM 660 C CA . LYS A 1 87 ? -15.548 2.648 5.597 1.00 89.94 87 LYS A CA 1
ATOM 661 C C . LYS A 1 87 ? -15.217 3.437 4.341 1.00 89.94 87 LYS A C 1
ATOM 663 O O . LYS A 1 87 ? -15.934 3.336 3.343 1.00 89.94 87 LYS A O 1
ATOM 668 N N . VAL A 1 88 ? -14.131 4.197 4.396 1.00 91.19 88 VAL A N 1
ATOM 669 C CA . VAL A 1 88 ? -13.630 5.027 3.302 1.00 91.19 88 VAL A CA 1
ATOM 670 C C . VAL A 1 88 ? -12.117 4.842 3.153 1.00 91.19 88 VAL A C 1
ATOM 672 O O . VAL A 1 88 ? -11.472 4.223 4.000 1.00 91.19 88 VAL A O 1
ATOM 675 N N . LYS A 1 89 ? -11.532 5.313 2.047 1.00 89.69 89 LYS A N 1
ATOM 676 C CA . LYS A 1 89 ? -10.086 5.143 1.803 1.00 89.69 89 LYS A CA 1
ATOM 677 C C . LYS A 1 89 ? -9.267 6.014 2.758 1.00 89.69 89 LYS A C 1
ATOM 679 O O . LYS A 1 89 ? -8.152 5.659 3.118 1.00 89.69 89 LYS A O 1
ATOM 684 N N . GLU A 1 90 ? -9.845 7.129 3.183 1.00 91.00 90 GLU A N 1
ATOM 685 C CA . GLU A 1 90 ? -9.277 8.144 4.065 1.00 91.00 90 GLU A CA 1
ATOM 686 C C . GLU A 1 90 ? -9.043 7.610 5.482 1.00 91.00 90 GLU A C 1
ATOM 688 O O . GLU A 1 90 ? -8.111 8.052 6.148 1.00 91.00 90 GLU A O 1
ATOM 693 N N . ASP A 1 91 ? -9.796 6.588 5.907 1.00 90.94 91 ASP A N 1
ATOM 694 C CA . ASP A 1 91 ? -9.601 5.906 7.193 1.00 90.94 91 ASP A CA 1
ATOM 695 C C . ASP A 1 91 ? -8.197 5.277 7.304 1.00 90.94 91 ASP A C 1
ATOM 697 O O . ASP A 1 91 ? -7.687 5.065 8.404 1.00 90.94 91 ASP A O 1
ATOM 701 N N . LEU A 1 92 ? -7.516 5.031 6.175 1.00 89.62 92 LEU A N 1
ATOM 702 C CA . LEU A 1 92 ? -6.114 4.609 6.166 1.00 89.62 92 LEU A CA 1
ATOM 703 C C . LEU A 1 92 ? -5.169 5.640 6.801 1.00 89.62 92 LEU A C 1
ATOM 705 O O . LEU A 1 92 ? -4.103 5.245 7.260 1.00 89.62 92 LEU A O 1
ATOM 709 N N . LEU A 1 93 ? -5.530 6.927 6.867 1.00 91.19 93 LEU A N 1
ATOM 710 C CA . LEU A 1 93 ? -4.722 7.958 7.539 1.00 91.19 93 LEU A CA 1
ATOM 711 C C . LEU A 1 93 ? -4.650 7.757 9.055 1.00 91.19 93 LEU A C 1
ATOM 713 O O . LEU A 1 93 ? -3.703 8.219 9.687 1.00 91.19 93 LEU A O 1
ATOM 717 N N . ALA A 1 94 ? -5.617 7.046 9.643 1.00 90.25 94 ALA A N 1
ATOM 718 C CA . ALA A 1 94 ? -5.575 6.682 11.056 1.00 90.25 94 ALA A CA 1
ATOM 719 C C . ALA A 1 94 ? -4.558 5.559 11.342 1.00 90.25 94 ALA A C 1
ATOM 721 O O . ALA A 1 94 ? -4.195 5.318 12.495 1.00 90.25 94 ALA A O 1
ATOM 722 N N . VAL A 1 95 ? -4.077 4.863 10.306 1.00 90.44 95 VAL A N 1
ATOM 723 C CA . VAL A 1 95 ? -3.115 3.770 10.444 1.00 90.44 95 VAL A CA 1
ATOM 724 C C . VAL A 1 95 ? -1.699 4.327 10.574 1.00 90.44 95 VAL A C 1
ATOM 726 O O . VAL A 1 95 ? -1.201 5.073 9.728 1.00 90.44 95 VAL A O 1
ATOM 729 N N . LYS A 1 96 ? -0.994 3.894 11.622 1.00 87.88 96 LYS A N 1
ATOM 730 C CA . LYS A 1 96 ? 0.382 4.318 11.898 1.00 87.88 96 LYS A CA 1
ATOM 731 C C . LYS A 1 96 ? 1.303 4.035 10.702 1.00 87.88 96 LYS A C 1
ATOM 733 O O . LYS A 1 96 ? 1.485 2.891 10.292 1.00 87.88 96 LYS A O 1
ATOM 738 N N . GLY A 1 97 ? 1.930 5.089 10.176 1.00 88.62 97 GLY A N 1
ATOM 739 C CA . GLY A 1 97 ? 2.877 5.006 9.057 1.00 88.62 97 GLY A CA 1
ATOM 740 C C . GLY A 1 97 ? 2.261 5.193 7.666 1.00 88.62 97 GLY A C 1
ATOM 741 O O . GLY A 1 97 ? 3.003 5.144 6.680 1.00 88.62 97 GLY A O 1
ATOM 742 N N . ILE A 1 98 ? 0.951 5.439 7.566 1.00 90.81 98 ILE A N 1
ATOM 743 C CA . ILE A 1 98 ? 0.295 5.884 6.333 1.00 90.81 98 ILE A CA 1
ATOM 744 C C . ILE A 1 98 ? -0.002 7.377 6.456 1.00 90.81 98 ILE A C 1
ATOM 746 O O . ILE A 1 98 ? -0.816 7.798 7.265 1.00 90.81 98 ILE A O 1
ATOM 750 N N . GLY A 1 99 ? 0.687 8.186 5.653 1.00 92.12 99 GLY A N 1
ATOM 751 C CA . GLY A 1 99 ? 0.411 9.619 5.533 1.00 92.12 99 GLY A CA 1
ATOM 752 C C . GLY A 1 99 ? -0.296 9.954 4.223 1.00 92.12 99 GLY A C 1
ATOM 753 O O . GLY A 1 99 ? -0.357 9.125 3.313 1.00 92.12 99 GLY A O 1
ATOM 754 N N . GLU A 1 100 ? -0.735 11.203 4.082 1.00 91.88 100 GLU A N 1
ATOM 755 C CA . GLU A 1 100 ? -1.457 11.716 2.905 1.00 91.88 100 GLU A CA 1
ATOM 756 C C . GLU A 1 100 ? -0.730 11.435 1.587 1.00 91.88 100 GLU A C 1
ATOM 758 O O . GLU A 1 100 ? -1.324 10.941 0.630 1.00 91.88 100 GLU A O 1
ATOM 763 N N . LYS A 1 101 ? 0.592 11.652 1.557 1.00 89.88 101 LYS A N 1
ATOM 764 C CA . LYS A 1 101 ? 1.427 11.376 0.377 1.00 89.88 101 LYS A CA 1
ATOM 765 C C . LYS A 1 101 ? 1.384 9.911 -0.045 1.00 89.88 101 LYS A C 1
ATOM 767 O O . LYS A 1 101 ? 1.455 9.618 -1.236 1.00 89.88 101 LYS A O 1
ATOM 772 N N . LEU A 1 102 ? 1.337 8.991 0.920 1.00 90.25 102 LEU A N 1
ATOM 773 C CA . LEU A 1 102 ? 1.242 7.567 0.620 1.00 90.25 102 LEU A CA 1
ATOM 774 C C . LEU A 1 102 ? -0.179 7.221 0.189 1.00 90.25 102 LEU A C 1
ATOM 776 O O . LEU A 1 102 ? -0.328 6.575 -0.841 1.00 90.25 102 LEU A O 1
ATOM 780 N N . LEU A 1 103 ? -1.193 7.704 0.916 1.00 91.06 103 LEU A N 1
ATOM 781 C CA . LEU A 1 103 ? -2.600 7.493 0.583 1.00 91.06 103 LEU A CA 1
ATOM 782 C C . LEU A 1 103 ? -2.902 7.906 -0.860 1.00 91.06 103 LEU A C 1
ATOM 784 O O . LEU A 1 103 ? -3.470 7.118 -1.604 1.00 91.06 103 LEU A O 1
ATOM 788 N N . GLN A 1 104 ? -2.461 9.090 -1.287 1.00 91.06 104 GLN A N 1
ATOM 789 C CA . GLN A 1 104 ? -2.668 9.563 -2.658 1.00 91.06 104 GLN A CA 1
ATOM 790 C C . GLN A 1 104 ? -2.089 8.595 -3.698 1.00 91.06 104 GLN A C 1
ATOM 792 O O . GLN A 1 104 ? -2.765 8.271 -4.673 1.00 91.06 104 GLN A O 1
ATOM 797 N N . LYS A 1 105 ? -0.885 8.058 -3.450 1.00 88.12 105 LYS A N 1
ATOM 798 C CA . LYS A 1 105 ? -0.229 7.087 -4.342 1.00 88.12 105 LYS A CA 1
ATOM 799 C C . LYS A 1 105 ? -0.956 5.747 -4.400 1.00 88.12 105 LYS A C 1
ATOM 801 O O . LYS A 1 105 ? -1.001 5.134 -5.460 1.00 88.12 105 LYS A O 1
ATOM 806 N N . ILE A 1 106 ? -1.500 5.287 -3.275 1.00 88.62 106 ILE A N 1
ATOM 807 C CA . ILE A 1 106 ? -2.146 3.972 -3.184 1.00 88.62 106 ILE A CA 1
ATOM 808 C C . ILE A 1 106 ? -3.651 4.023 -3.445 1.00 88.62 106 ILE A C 1
ATOM 810 O O . ILE A 1 106 ? -4.244 2.975 -3.665 1.00 88.62 106 ILE A O 1
ATOM 814 N N . SER A 1 107 ? -4.275 5.207 -3.443 1.00 87.06 107 SER A N 1
ATOM 815 C CA . SER A 1 107 ? -5.734 5.376 -3.538 1.00 87.06 107 SER A CA 1
ATOM 816 C C . SER A 1 107 ? -6.339 4.718 -4.785 1.00 87.06 107 SER A C 1
ATOM 818 O O . SER A 1 107 ? -7.461 4.209 -4.724 1.00 87.06 107 SER A O 1
ATOM 820 N N . SER A 1 108 ? -5.580 4.676 -5.884 1.00 87.44 108 SER A N 1
ATOM 821 C CA . SER A 1 108 ? -5.940 4.008 -7.141 1.00 87.44 108 SER A CA 1
ATOM 822 C C . SER A 1 108 ? -5.860 2.480 -7.069 1.00 87.44 108 SER A C 1
ATOM 824 O O . SER A 1 108 ? -6.536 1.800 -7.830 1.00 87.44 108 SER A O 1
ATOM 826 N N . PHE A 1 109 ? -5.065 1.940 -6.145 1.00 85.94 109 PHE A N 1
ATOM 827 C CA . PHE A 1 109 ? -4.825 0.504 -5.966 1.00 85.94 109 PHE A CA 1
ATOM 828 C C . PHE A 1 109 ? -5.614 -0.091 -4.797 1.00 85.94 109 PHE A C 1
ATOM 830 O O . PHE A 1 109 ? -5.556 -1.299 -4.582 1.00 85.94 109 PHE A O 1
ATOM 837 N N . VAL A 1 110 ? -6.340 0.723 -4.024 1.00 88.00 110 VAL A N 1
ATOM 838 C CA . VAL A 1 110 ? -7.095 0.267 -2.850 1.00 88.00 110 VAL A CA 1
ATOM 839 C C . VAL A 1 110 ? -8.589 0.533 -2.985 1.00 88.00 110 VAL A C 1
ATOM 841 O O . VAL A 1 110 ? -9.031 1.578 -3.473 1.00 88.00 110 VAL A O 1
ATOM 844 N N . VAL A 1 111 ? -9.380 -0.419 -2.500 1.00 89.19 111 VAL A N 1
ATOM 845 C CA . VAL A 1 111 ? -10.841 -0.342 -2.441 1.00 89.19 111 VAL A CA 1
ATOM 846 C C . VAL A 1 111 ? -11.345 -0.771 -1.071 1.00 89.19 111 VAL A C 1
ATOM 848 O O . VAL A 1 111 ? -10.696 -1.524 -0.349 1.00 89.19 111 VAL A O 1
ATOM 851 N N . VAL A 1 112 ? -12.523 -0.274 -0.707 1.00 87.12 112 VAL A N 1
ATOM 852 C CA . VAL A 1 112 ? -13.183 -0.616 0.563 1.00 87.12 112 VAL A CA 1
ATOM 853 C C . VAL A 1 112 ? -14.240 -1.709 0.372 1.00 87.12 112 VAL A C 1
ATOM 855 O O . VAL A 1 112 ? -14.506 -2.498 1.279 1.00 87.12 112 VAL A O 1
ATOM 858 N N . LYS A 1 113 ? -14.838 -1.767 -0.824 1.00 81.56 113 LYS A N 1
ATOM 859 C CA . LYS A 1 113 ? -15.901 -2.702 -1.209 1.00 81.56 113 LYS A CA 1
ATOM 860 C C . LYS A 1 113 ? -15.507 -3.438 -2.492 1.00 81.56 113 LYS A C 1
ATOM 862 O O . LYS A 1 113 ? -14.884 -2.840 -3.365 1.00 81.56 113 LYS A O 1
ATOM 867 N N . GLY A 1 114 ? -15.914 -4.703 -2.606 1.00 81.94 114 GLY A N 1
ATOM 868 C CA . GLY A 1 114 ? -15.651 -5.563 -3.768 1.00 81.94 114 GLY A CA 1
ATOM 869 C C . GLY A 1 114 ? -14.532 -6.592 -3.548 1.00 81.94 114 GLY A C 1
ATOM 870 O O . GLY A 1 114 ? -13.907 -6.605 -2.488 1.00 81.94 114 GLY A O 1
ATOM 871 N N . PRO A 1 115 ? -14.294 -7.492 -4.514 1.00 73.31 115 PRO A N 1
ATOM 872 C CA . PRO A 1 115 ? -13.257 -8.516 -4.404 1.00 73.31 115 PRO A CA 1
ATOM 873 C C . PRO A 1 115 ? -11.844 -7.938 -4.598 1.00 73.31 115 PRO A C 1
ATOM 875 O O . PRO A 1 115 ? -11.628 -7.051 -5.427 1.00 73.31 115 PRO A O 1
ATOM 878 N N . THR A 1 116 ? -10.859 -8.468 -3.865 1.00 76.19 116 THR A N 1
ATOM 879 C CA . THR A 1 116 ? -9.433 -8.197 -4.117 1.00 76.19 116 THR A CA 1
ATOM 880 C C . THR A 1 116 ? -9.048 -8.813 -5.464 1.00 76.19 116 THR A C 1
ATOM 882 O O . THR A 1 116 ? -9.170 -10.019 -5.650 1.00 76.19 116 THR A O 1
ATOM 885 N N . THR A 1 117 ? -8.602 -7.981 -6.406 1.00 76.12 117 THR A N 1
ATOM 886 C CA . THR A 1 117 ? -8.160 -8.411 -7.748 1.00 76.12 117 THR A CA 1
ATOM 887 C C . THR A 1 117 ? -6.636 -8.373 -7.882 1.00 76.12 117 THR A C 1
ATOM 889 O O . THR A 1 117 ? -6.072 -9.082 -8.708 1.00 76.12 117 THR A O 1
ATOM 892 N N . LEU A 1 118 ? -5.950 -7.582 -7.047 1.00 70.12 118 LEU A N 1
ATOM 893 C CA . LEU A 1 118 ? -4.490 -7.603 -6.965 1.00 70.12 118 LEU A CA 1
ATOM 894 C C . LEU A 1 118 ? -4.030 -8.845 -6.219 1.00 70.12 118 LEU A C 1
ATOM 896 O O . LEU A 1 118 ? -4.073 -8.902 -4.991 1.00 70.12 118 LEU A O 1
ATOM 900 N N . LYS A 1 119 ? -3.564 -9.821 -6.989 1.00 69.50 119 LYS A N 1
ATOM 901 C CA . LYS A 1 119 ? -2.975 -11.048 -6.478 1.00 69.50 119 LYS A CA 1
ATOM 902 C C . LYS A 1 119 ? -1.610 -11.227 -7.125 1.00 69.50 119 LYS A C 1
ATOM 904 O O . LYS A 1 119 ? -1.478 -11.189 -8.346 1.00 69.50 119 LYS A O 1
ATOM 909 N N . GLY A 1 120 ? -0.583 -11.352 -6.292 1.00 59.41 120 GLY A N 1
ATOM 910 C CA . GLY A 1 120 ? 0.796 -11.496 -6.742 1.00 59.41 120 GLY A CA 1
ATOM 911 C C . GLY A 1 120 ? 0.986 -12.861 -7.383 1.00 59.41 120 GLY A C 1
ATOM 912 O O . GLY A 1 120 ? 1.177 -13.840 -6.673 1.00 59.41 120 GLY A O 1
ATOM 913 N N . GLY A 1 121 ? 0.914 -12.910 -8.712 1.00 54.34 121 GLY A N 1
ATOM 914 C CA . GLY A 1 121 ? 1.330 -14.063 -9.501 1.00 54.34 121 GLY A CA 1
ATOM 915 C C . GLY A 1 121 ? 0.408 -15.281 -9.438 1.00 54.34 121 GLY A C 1
ATOM 916 O O . GLY A 1 121 ? 0.881 -16.370 -9.148 1.00 54.34 121 GLY A O 1
ATOM 917 N N . ASP A 1 122 ? -0.851 -15.142 -9.858 1.00 47.19 122 ASP A N 1
ATOM 918 C CA . ASP A 1 122 ? -1.550 -16.254 -10.522 1.00 47.19 122 ASP A CA 1
ATOM 919 C C . ASP A 1 122 ? -1.313 -16.148 -12.044 1.00 47.19 122 ASP A C 1
ATOM 921 O O . ASP A 1 122 ? -2.241 -16.089 -12.844 1.00 47.19 122 ASP A O 1
ATOM 925 N N . ASN A 1 123 ? -0.042 -16.145 -12.469 1.00 51.56 123 ASN A N 1
ATOM 926 C CA . ASN A 1 123 ? 0.346 -16.385 -13.868 1.00 51.56 123 ASN A CA 1
ATOM 927 C C . ASN A 1 123 ? 0.328 -17.902 -14.153 1.00 51.56 123 ASN A C 1
ATOM 929 O O . ASN A 1 123 ? 1.277 -18.490 -14.662 1.00 51.56 123 ASN A O 1
ATOM 933 N N . LYS A 1 124 ? -0.770 -18.559 -13.761 1.00 48.47 124 LYS A N 1
ATOM 934 C CA . LYS A 1 124 ? -1.110 -19.927 -14.154 1.00 48.47 124 LYS A CA 1
ATOM 935 C C . LYS A 1 124 ? -2.395 -19.869 -14.966 1.00 48.47 124 LYS A C 1
ATOM 937 O O . LYS A 1 124 ? -3.466 -20.214 -14.471 1.00 48.47 124 LYS A O 1
ATOM 942 N N . LYS A 1 125 ? -2.297 -19.436 -16.222 1.00 40.53 125 LYS A N 1
ATOM 943 C CA . LYS A 1 125 ? -3.324 -19.758 -17.213 1.00 40.53 125 LYS A CA 1
ATOM 944 C C . LYS A 1 125 ? -2.728 -19.864 -18.620 1.00 40.53 125 LYS A C 1
ATOM 946 O O . LYS A 1 125 ? -2.526 -18.849 -19.270 1.00 40.53 125 LYS A O 1
ATOM 951 N N . ASN A 1 126 ? -2.539 -21.135 -18.995 1.00 39.53 126 ASN A N 1
ATOM 952 C CA . ASN A 1 126 ? -2.303 -21.746 -20.310 1.00 39.53 126 ASN A CA 1
ATOM 953 C C . ASN A 1 126 ? -1.073 -21.338 -21.117 1.00 39.53 126 ASN A C 1
ATOM 955 O O . ASN A 1 126 ? -1.108 -20.280 -21.774 1.00 39.53 126 ASN A O 1
#

Sequence (126 aa):
MGNYILEIIIIIIIKQTKGNRMKKILKTIMVLCLMTITLNSFAKTADQMVGVVNINTAAKSEMILVPGIGASKADAIVSFRQNQQFKVKEDLLAVKGIGEKLLQKISSFVVVKGPTTLKGGDNKKN

pLDDT: mean 75.67, std 15.14, range [39.53, 93.12]

Radius of gyration: 28.18 Å; Cα contacts (8 Å, |Δi|>4): 101; chains: 1; bounding box: 63×34×70 Å

Mean predicted aligned error: 16.16 Å

Nearest PDB structures (foldseek):
  8dss-assembly1_B  TM=9.713E-01  e=2.127E-05  Geobacillus stearothermophilus ATCC 7953
  2duy-assembly1_A  TM=9.479E-01  e=8.214E-03  Thermus thermophilus HB8
  2axt-assembly1_u  TM=5.937E-01  e=9.724E-02  Thermosynechococcus vestitus
  8iwh-assembly1_u  TM=6.141E-01  e=1.952E-01  Thalassiosira pseudonana
  3a0h-assembly1_U  TM=5.829E-01  e=5.051E-01  Thermostichus vulcanus

Secondary structure (DSSP, 8-state):
-HHHHHHHHHHHHHHT---HHHHHHHHHHHHHHHHTSTTS----------S-EETTT--HHHHHHSTT--HHHHHHHHHHHHHS--SSGGGGGGSTT--HHHHHHHTTTEESSS-----TT-----

Foldseek 3Di:
DVVVVVVVVVVVVVVPPPDPVVVVVVVVVVVVVVVVVPPPDPPPPPPPQPWAAALLDHDLVLQCVQPPDHSQQSVQSVVCNVVPQDPDLCVSCVGPPDDPVNSVSRVVRYDNDDDGPRDDDPPPDD